Protein AF-A0A7K5TXP6-F1 (afdb_monomer)

Secondary structure (DSSP, 8-state):
-EEEEEEESSHHHHTTHHHHHHHHHHHSTT--SEEE-TTT-BSEEEEE--TT-TTEEEEEE-TTS--B--EEE-S-GGGGSTT-SBTB-PPPEEEEEEEEE--STTSPPEEEEEEEEEE---STTHHHHHHHHHHTTT-

Sequence (139 aa):
QSVVRVSFHDRRLQYSEQQQLEGWRWSRPGDRILDIDIPLSVGILEPQIHPTLLNTVEFLWDPSRRTSVFVQIHCISTEFTLRKNGGEKGVPFRIQIDTFGAGAKGDPPEHLHSASCLVKVFKPKGADRKQKTDREKVE

InterPro domains:
  IPR007604 CP2 transcription factor [PF04516] (1-138)
  IPR007604 CP2 transcription factor [PS51968] (1-139)
  IPR040167 Transcription factor CP2-like [PTHR11037] (1-139)

Radius of gyration: 17.01 Å; Cα contacts (8 Å, |Δi|>4): 236; chains: 1; bounding box: 42×44×42 Å

pLDDT: mean 92.83, std 7.0, range [63.22, 98.38]

Organism: Cephalopterus ornatus (NCBI:txid114276)

Mean predicted aligned error: 4.43 Å

Structure (mmCIF, N/CA/C/O backbone):
data_AF-A0A7K5TXP6-F1
#
_entry.id   AF-A0A7K5TXP6-F1
#
loop_
_atom_site.group_PDB
_atom_site.id
_atom_site.type_symbol
_atom_site.label_atom_id
_atom_site.label_alt_id
_atom_site.label_comp_id
_atom_site.label_asym_id
_atom_site.label_entity_id
_atom_site.label_seq_id
_atom_site.pdbx_PDB_ins_code
_atom_site.Cartn_x
_atom_site.Cartn_y
_atom_site.Cartn_z
_atom_site.occupancy
_atom_site.B_iso_or_equiv
_atom_site.auth_seq_id
_atom_site.auth_comp_id
_atom_site.auth_asym_id
_atom_site.auth_atom_id
_atom_site.pdbx_PDB_model_num
ATOM 1 N N . GLN A 1 1 ? 13.423 -2.850 -11.512 1.00 94.62 1 GLN A N 1
ATOM 2 C CA . GLN A 1 1 ? 12.377 -3.518 -10.703 1.00 94.62 1 GLN A CA 1
ATOM 3 C C . GLN A 1 1 ? 11.968 -2.583 -9.583 1.00 94.62 1 GLN A C 1
ATOM 5 O O . GLN A 1 1 ? 12.821 -1.857 -9.086 1.00 94.62 1 GLN A O 1
ATOM 10 N N . SER A 1 2 ? 10.706 -2.598 -9.170 1.00 97.31 2 SER A N 1
ATOM 11 C CA . SER A 1 2 ? 10.283 -1.936 -7.936 1.00 97.31 2 SER A CA 1
ATOM 12 C C . SER A 1 2 ? 9.479 -2.890 -7.063 1.00 97.31 2 SER A C 1
ATOM 14 O O . SER A 1 2 ? 8.727 -3.722 -7.566 1.00 97.31 2 SER A O 1
ATOM 16 N N . VAL A 1 3 ? 9.656 -2.747 -5.753 1.00 97.69 3 VAL A N 1
ATOM 17 C CA . VAL A 1 3 ? 8.968 -3.495 -4.702 1.00 97.69 3 VAL A CA 1
ATOM 18 C C . VAL A 1 3 ? 8.157 -2.499 -3.887 1.00 97.69 3 VAL A C 1
ATOM 20 O O . VAL A 1 3 ? 8.714 -1.555 -3.329 1.00 97.69 3 VAL A O 1
ATOM 23 N N . VAL A 1 4 ? 6.844 -2.700 -3.815 1.00 98.19 4 VAL A N 1
ATOM 24 C CA . VAL A 1 4 ? 5.939 -1.898 -2.988 1.00 98.19 4 VAL A CA 1
ATOM 25 C C . VAL A 1 4 ? 5.553 -2.714 -1.768 1.00 98.19 4 VAL A C 1
ATOM 27 O O . VAL A 1 4 ? 5.114 -3.856 -1.898 1.00 98.19 4 VAL A O 1
ATOM 30 N N . ARG A 1 5 ? 5.690 -2.124 -0.580 1.00 97.88 5 ARG A N 1
ATOM 31 C CA . ARG A 1 5 ? 5.344 -2.753 0.696 1.00 97.88 5 ARG A CA 1
ATOM 32 C C . ARG A 1 5 ? 4.490 -1.835 1.557 1.00 97.88 5 ARG A C 1
ATOM 34 O O . ARG A 1 5 ? 4.776 -0.647 1.673 1.00 97.88 5 ARG A O 1
ATOM 41 N N . VAL A 1 6 ? 3.485 -2.404 2.216 1.00 98.06 6 VAL A N 1
ATOM 42 C CA . VAL A 1 6 ? 2.747 -1.752 3.309 1.00 98.06 6 VAL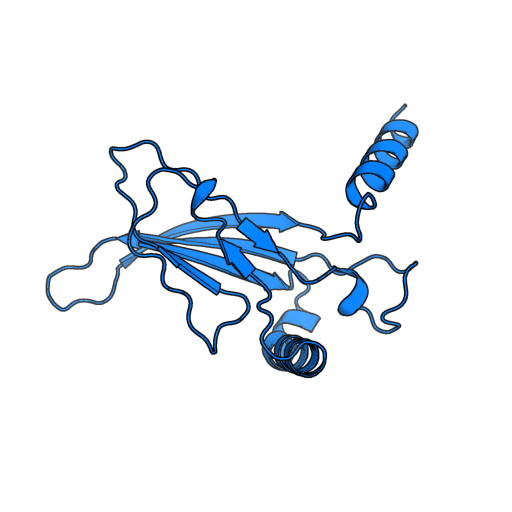 A CA 1
ATOM 43 C C . VAL A 1 6 ? 3.259 -2.302 4.636 1.00 98.06 6 VAL A C 1
ATOM 45 O O . VAL A 1 6 ? 3.119 -3.493 4.903 1.00 98.06 6 VAL A O 1
ATOM 48 N N . SER A 1 7 ? 3.844 -1.453 5.475 1.00 97.19 7 SER A N 1
ATOM 49 C CA . SER A 1 7 ? 4.372 -1.837 6.790 1.00 97.19 7 SER A CA 1
ATOM 50 C C . SER A 1 7 ? 3.846 -0.940 7.904 1.00 97.19 7 SER A C 1
ATOM 52 O O . SER A 1 7 ? 3.297 0.144 7.666 1.00 97.19 7 SER A O 1
ATOM 54 N N . PHE A 1 8 ? 4.004 -1.374 9.152 1.00 97.75 8 PHE A N 1
ATOM 55 C CA . PHE A 1 8 ? 3.701 -0.513 10.292 1.00 97.75 8 PHE A CA 1
ATOM 56 C C . PHE A 1 8 ? 4.698 0.644 10.371 1.00 97.75 8 PHE A C 1
ATOM 58 O O . PHE A 1 8 ? 5.910 0.452 10.291 1.00 97.75 8 PHE A O 1
ATOM 65 N N . HIS A 1 9 ? 4.202 1.867 10.574 1.00 96.88 9 HIS A N 1
ATOM 66 C CA . HIS A 1 9 ? 5.082 2.998 10.877 1.00 96.88 9 HIS A CA 1
ATOM 67 C C . HIS A 1 9 ? 5.537 2.992 12.346 1.00 96.88 9 HIS A C 1
ATOM 69 O O . HIS A 1 9 ? 6.651 3.411 12.651 1.00 96.88 9 HIS A O 1
ATOM 75 N N . ASP A 1 10 ? 4.677 2.520 13.254 1.00 94.44 10 ASP A N 1
ATOM 76 C CA . ASP A 1 10 ? 4.974 2.423 14.684 1.00 94.44 10 ASP A CA 1
ATOM 77 C C . ASP A 1 10 ? 6.022 1.331 14.949 1.00 94.44 10 ASP A C 1
ATOM 79 O O . ASP A 1 10 ? 5.801 0.152 14.663 1.00 94.44 10 ASP A O 1
ATOM 83 N N . ARG A 1 11 ? 7.148 1.725 15.555 1.00 93.50 11 ARG A N 1
ATOM 84 C CA . ARG A 1 11 ? 8.284 0.842 15.850 1.00 93.50 11 ARG A CA 1
ATOM 85 C C . ARG A 1 11 ? 7.908 -0.363 16.720 1.00 93.50 11 ARG A C 1
ATOM 87 O O . ARG A 1 11 ? 8.462 -1.440 16.537 1.00 93.50 11 ARG A O 1
ATOM 94 N N . ARG A 1 12 ? 6.960 -0.221 17.652 1.00 92.06 12 ARG A N 1
ATOM 95 C CA . ARG A 1 12 ? 6.503 -1.335 18.500 1.00 92.06 12 ARG A CA 1
ATOM 96 C C . ARG A 1 12 ? 5.778 -2.395 17.675 1.00 92.06 12 ARG A C 1
ATOM 98 O O . ARG A 1 12 ? 5.948 -3.587 17.919 1.00 92.06 12 ARG A O 1
ATOM 105 N N . LEU A 1 13 ? 4.977 -1.962 16.704 1.00 94.62 13 LEU A N 1
ATOM 106 C CA . LEU A 1 13 ? 4.265 -2.875 15.814 1.00 94.62 13 LEU A CA 1
ATOM 107 C C . LEU A 1 13 ? 5.191 -3.491 14.766 1.00 94.62 13 LEU A C 1
ATOM 109 O O . LEU A 1 13 ? 4.964 -4.635 14.405 1.00 94.62 13 LEU A O 1
ATOM 113 N N . GLN A 1 14 ? 6.273 -2.817 14.366 1.00 95.19 14 GLN A N 1
ATOM 114 C CA . GLN A 1 14 ? 7.303 -3.412 13.503 1.00 95.19 14 GLN A CA 1
ATOM 115 C C . GLN A 1 14 ? 7.944 -4.662 14.132 1.00 95.19 14 GLN A C 1
ATOM 117 O O . GLN A 1 14 ? 8.084 -5.675 13.457 1.00 95.19 14 GLN A O 1
ATOM 122 N N . TYR A 1 15 ? 8.251 -4.649 15.438 1.00 95.50 15 TYR A N 1
ATOM 123 C CA . TYR A 1 15 ? 8.802 -5.831 16.128 1.00 95.50 15 TYR A CA 1
ATOM 124 C C . TYR A 1 15 ? 7.849 -7.034 16.165 1.00 95.50 15 TYR A C 1
ATOM 126 O O . TYR A 1 15 ? 8.295 -8.164 16.327 1.00 95.50 15 TYR A O 1
ATOM 134 N N . SER A 1 16 ? 6.543 -6.792 16.040 1.00 95.50 16 SER A N 1
ATOM 135 C CA . SER A 1 16 ? 5.509 -7.833 16.019 1.00 95.50 16 SER A CA 1
ATOM 136 C C . SER A 1 16 ? 4.805 -7.915 14.664 1.00 95.50 16 SER A C 1
ATOM 138 O O . SER A 1 16 ? 3.723 -8.492 14.579 1.00 95.50 16 SER A O 1
ATOM 140 N N . GLU A 1 17 ? 5.397 -7.354 13.601 1.00 94.56 17 GLU A N 1
ATOM 141 C CA . GLU A 1 17 ? 4.726 -7.175 12.310 1.00 94.56 17 GLU A CA 1
ATOM 142 C C . GLU A 1 17 ? 4.248 -8.514 11.766 1.00 94.56 17 GLU A C 1
ATOM 144 O O . GLU A 1 17 ? 3.061 -8.669 11.497 1.00 94.56 17 GLU A O 1
ATOM 149 N N . GLN A 1 18 ? 5.129 -9.515 11.733 1.00 94.00 18 GLN A N 1
ATOM 150 C CA . GLN A 1 18 ? 4.778 -10.856 11.280 1.00 94.00 18 GLN A CA 1
ATOM 151 C C . GLN A 1 18 ? 3.558 -11.419 12.026 1.00 94.00 18 GLN A C 1
ATOM 153 O O . GLN A 1 18 ? 2.611 -11.872 11.389 1.00 94.00 18 GLN A O 1
ATOM 158 N N . GLN A 1 19 ? 3.529 -11.315 13.358 1.00 94.94 19 GLN A N 1
ATOM 159 C CA . GLN A 1 19 ? 2.404 -11.788 14.167 1.00 94.94 19 GLN A CA 1
ATOM 160 C C . GLN A 1 19 ? 1.104 -11.031 13.846 1.00 94.94 19 GLN A C 1
ATOM 162 O O . GLN A 1 19 ? 0.032 -11.634 13.787 1.00 94.94 19 GLN A O 1
ATOM 167 N N . GLN A 1 20 ? 1.178 -9.713 13.624 1.00 94.88 20 GLN A N 1
ATOM 168 C CA . GLN A 1 20 ? 0.014 -8.904 13.250 1.00 94.88 20 GLN A CA 1
ATOM 169 C C . GLN A 1 20 ? -0.523 -9.288 11.864 1.00 94.88 20 GLN A C 1
ATOM 171 O O . GLN A 1 20 ? -1.735 -9.446 11.706 1.00 94.88 20 GLN A O 1
ATOM 176 N N . LEU A 1 21 ? 0.358 -9.464 10.870 1.00 94.81 21 LEU A N 1
ATOM 177 C CA . LEU A 1 21 ? -0.039 -9.852 9.511 1.00 94.81 21 LEU A CA 1
ATOM 178 C C . LEU A 1 21 ? -0.591 -11.283 9.477 1.00 94.81 21 LEU A C 1
ATOM 180 O O . LEU A 1 21 ? -1.593 -11.534 8.811 1.00 94.81 21 LEU A O 1
ATOM 184 N N . GLU A 1 22 ? 0.002 -12.211 10.231 1.00 94.00 22 GLU A N 1
ATOM 185 C CA . GLU A 1 22 ? -0.520 -13.571 10.386 1.00 94.00 22 GLU A CA 1
ATOM 186 C C . GLU A 1 22 ? -1.898 -13.567 11.048 1.00 94.00 22 GLU A C 1
ATOM 188 O O . GLU A 1 22 ? -2.820 -14.207 10.544 1.00 94.00 22 GLU A O 1
ATOM 193 N N . GLY A 1 23 ? -2.072 -12.809 12.134 1.00 94.44 23 GLY A N 1
ATOM 194 C CA . GLY A 1 23 ? -3.371 -12.645 12.786 1.00 94.44 23 GLY A CA 1
ATOM 195 C C . GLY A 1 23 ? -4.436 -12.090 11.836 1.00 94.44 23 GLY A C 1
ATOM 196 O O . GLY A 1 23 ? -5.572 -12.564 11.837 1.00 94.44 23 GLY A O 1
ATOM 197 N N . TRP A 1 24 ? -4.064 -11.129 10.986 1.00 94.88 24 TRP A N 1
ATOM 198 C CA . TRP A 1 24 ? -4.950 -10.595 9.953 1.00 94.88 24 TRP A CA 1
ATOM 199 C C . TRP A 1 24 ? -5.303 -11.659 8.903 1.00 94.88 24 TRP A C 1
ATOM 201 O O . TRP A 1 24 ? -6.487 -11.870 8.634 1.00 94.88 24 TRP A O 1
ATOM 211 N N . ARG A 1 25 ? -4.312 -12.410 8.399 1.00 94.62 25 ARG A N 1
ATOM 212 C CA . ARG A 1 25 ? -4.512 -13.518 7.445 1.0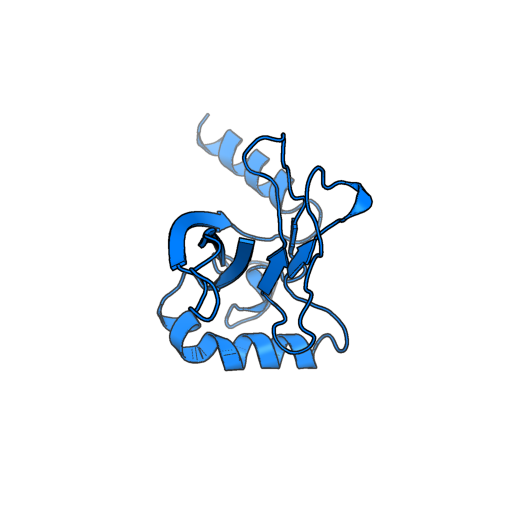0 94.62 25 ARG A CA 1
ATOM 213 C C . ARG A 1 25 ? -5.499 -14.556 7.966 1.00 94.62 25 ARG A C 1
ATOM 215 O O . ARG A 1 25 ? -6.357 -15.013 7.222 1.00 94.62 25 ARG A O 1
ATOM 222 N N . TRP A 1 26 ? -5.396 -14.924 9.243 1.00 94.50 26 TRP A N 1
ATOM 223 C CA . TRP A 1 26 ? -6.303 -15.898 9.856 1.00 94.50 26 TRP A CA 1
ATOM 224 C C . TRP A 1 26 ? -7.753 -15.414 9.893 1.00 94.50 26 TRP A C 1
ATOM 226 O O . TRP A 1 26 ? -8.665 -16.213 9.703 1.00 94.50 26 TRP A O 1
ATOM 236 N N . SER A 1 27 ? -7.972 -14.113 10.100 1.00 93.50 27 SER A N 1
ATOM 237 C CA . SER A 1 27 ? -9.316 -13.524 10.061 1.00 93.50 27 SER A CA 1
ATOM 238 C C . SER A 1 27 ? -9.880 -13.342 8.651 1.00 93.50 27 SER A C 1
ATOM 240 O O . SER A 1 27 ? -11.088 -13.164 8.508 1.00 93.50 27 SER A O 1
ATOM 242 N N . ARG A 1 28 ? -9.022 -13.381 7.624 1.00 93.75 28 ARG A N 1
ATOM 243 C CA . ARG A 1 28 ? -9.384 -13.181 6.215 1.00 93.75 28 ARG A CA 1
ATOM 244 C C . ARG A 1 28 ? -8.652 -14.170 5.300 1.00 93.75 28 ARG A C 1
ATOM 246 O O . ARG A 1 28 ? -7.729 -13.786 4.579 1.00 93.75 28 ARG A O 1
ATOM 253 N N . PRO A 1 29 ? -9.011 -15.464 5.347 1.00 92.81 29 PRO A N 1
ATOM 254 C CA . PRO A 1 29 ? -8.341 -16.475 4.542 1.00 92.81 29 PRO A CA 1
ATOM 255 C C . PRO A 1 29 ? -8.465 -16.171 3.045 1.00 92.81 29 PRO A C 1
ATOM 257 O O . PRO A 1 29 ? -9.568 -15.989 2.542 1.00 92.81 29 PRO A O 1
ATOM 260 N N . GLY A 1 30 ? -7.335 -16.146 2.339 1.00 91.38 30 GLY A N 1
ATOM 261 C CA . GLY A 1 30 ? -7.280 -15.877 0.897 1.00 91.38 30 GLY A CA 1
ATOM 262 C C . GLY A 1 30 ? -7.109 -14.401 0.526 1.00 91.38 30 GLY A C 1
ATOM 263 O O . GLY A 1 30 ? -6.643 -14.123 -0.577 1.00 91.38 30 GLY A O 1
ATOM 264 N N . ASP A 1 31 ? -7.383 -13.473 1.445 1.00 94.38 31 ASP A N 1
ATOM 265 C CA . ASP A 1 31 ? -7.176 -12.047 1.200 1.00 94.38 31 ASP A CA 1
ATOM 266 C C . ASP A 1 31 ? -5.699 -11.659 1.342 1.00 94.38 31 ASP A C 1
ATOM 268 O O . ASP A 1 31 ? -4.920 -12.244 2.107 1.00 94.38 31 ASP A O 1
ATOM 272 N N . ARG A 1 32 ? -5.325 -10.589 0.640 1.00 96.06 32 ARG A N 1
ATOM 273 C CA . ARG A 1 32 ? -4.012 -9.948 0.733 1.00 96.06 32 ARG A CA 1
ATOM 274 C C . ARG A 1 32 ? -4.143 -8.541 1.282 1.00 96.06 32 ARG A C 1
ATOM 276 O O . ARG A 1 32 ? -5.156 -7.880 1.087 1.00 96.06 32 ARG A O 1
ATOM 283 N N . ILE A 1 33 ? -3.099 -8.069 1.954 1.00 97.31 33 ILE A N 1
ATOM 284 C CA . ILE A 1 33 ? -3.055 -6.712 2.506 1.00 97.31 33 ILE A CA 1
ATOM 285 C C . ILE A 1 33 ? -2.817 -5.685 1.404 1.00 97.31 33 ILE A C 1
ATOM 287 O O . ILE A 1 33 ? -3.415 -4.614 1.457 1.00 97.31 33 ILE A O 1
ATOM 291 N N . LEU A 1 34 ? -1.944 -6.006 0.449 1.00 97.88 34 LEU A N 1
ATOM 292 C CA . LEU A 1 34 ? -1.567 -5.140 -0.660 1.00 97.88 34 LEU A CA 1
ATOM 293 C C . LEU A 1 34 ? -1.716 -5.887 -1.987 1.00 97.88 34 LEU A C 1
ATOM 295 O O . LEU A 1 34 ? -1.105 -6.944 -2.167 1.00 97.88 34 LEU A O 1
ATOM 299 N N . ASP A 1 35 ? -2.438 -5.261 -2.913 1.00 96.19 35 ASP A N 1
ATOM 300 C CA . ASP A 1 35 ? -2.551 -5.668 -4.313 1.00 96.19 35 ASP A CA 1
ATOM 301 C C . ASP A 1 35 ? -2.356 -4.481 -5.266 1.00 96.19 35 ASP A C 1
ATOM 303 O O . ASP A 1 35 ? -2.334 -3.315 -4.854 1.00 96.19 35 ASP A O 1
ATOM 307 N N . ILE A 1 36 ? -2.197 -4.795 -6.554 1.00 96.00 36 ILE A N 1
ATOM 308 C CA . ILE A 1 36 ? -2.160 -3.825 -7.649 1.00 96.00 36 ILE A CA 1
ATOM 309 C C . ILE A 1 36 ? -3.395 -4.024 -8.525 1.00 96.00 36 ILE A C 1
ATOM 311 O O . ILE A 1 36 ? -3.662 -5.127 -9.000 1.00 96.00 36 ILE A O 1
ATOM 315 N N . ASP A 1 37 ? -4.103 -2.933 -8.796 1.00 96.75 37 ASP A N 1
ATOM 316 C CA . ASP A 1 37 ? -5.148 -2.886 -9.810 1.00 96.75 37 ASP A CA 1
ATOM 317 C C . ASP A 1 37 ? -4.485 -2.783 -11.193 1.00 96.75 37 ASP A C 1
ATOM 319 O O . ASP A 1 37 ? -4.088 -1.703 -11.647 1.00 96.75 37 ASP A O 1
ATOM 323 N N . ILE A 1 38 ? -4.268 -3.940 -11.826 1.00 94.44 38 ILE A N 1
ATOM 324 C CA . ILE A 1 38 ? -3.571 -4.040 -13.117 1.00 94.44 38 ILE A CA 1
ATOM 325 C C . ILE A 1 38 ? -4.317 -3.266 -14.219 1.00 94.44 38 ILE A C 1
ATOM 327 O O . ILE A 1 38 ? -3.652 -2.493 -14.906 1.00 94.44 38 ILE A O 1
ATOM 331 N N . PRO A 1 39 ? -5.653 -3.394 -14.389 1.00 96.69 39 PRO A N 1
ATOM 332 C CA . PRO A 1 39 ? -6.386 -2.635 -15.406 1.00 96.69 39 PRO A CA 1
ATOM 333 C C . PRO A 1 39 ? -6.275 -1.111 -15.282 1.00 96.69 39 PRO A C 1
ATOM 335 O O . PRO A 1 39 ? -6.297 -0.422 -16.301 1.00 96.69 39 PRO A O 1
ATOM 338 N N . LEU A 1 40 ? -6.166 -0.575 -14.061 1.00 97.75 40 LEU A N 1
ATOM 339 C CA . LEU A 1 40 ? -5.975 0.864 -13.847 1.00 97.75 40 LEU A CA 1
ATOM 340 C C . LEU A 1 40 ? -4.507 1.299 -13.963 1.00 97.75 40 LEU A C 1
ATOM 342 O O . LEU A 1 40 ? -4.223 2.476 -14.192 1.00 97.75 40 LEU A O 1
ATOM 346 N N . SER A 1 41 ? -3.566 0.370 -13.812 1.00 97.69 41 SER A N 1
ATOM 347 C CA . SER A 1 41 ? -2.133 0.646 -13.884 1.00 97.69 41 SER A CA 1
ATOM 348 C C . SER A 1 41 ? -1.637 0.794 -15.325 1.00 97.69 41 SER A C 1
ATOM 350 O O . SER A 1 41 ? -2.170 0.220 -16.269 1.00 97.69 41 SER A O 1
ATOM 352 N N . VAL A 1 42 ? -0.569 1.573 -15.504 1.00 98.00 42 VAL A N 1
ATOM 353 C CA . VAL A 1 42 ? 0.026 1.882 -16.812 1.00 98.00 42 VAL A CA 1
ATOM 354 C C . VAL A 1 42 ? 1.528 1.646 -16.739 1.00 98.00 42 VAL A C 1
ATOM 356 O O . VAL A 1 42 ? 2.178 2.122 -15.811 1.00 98.00 42 VAL A O 1
ATOM 359 N N . GLY A 1 43 ? 2.090 0.936 -17.719 1.00 96.56 43 GLY A N 1
ATOM 360 C CA . GLY A 1 43 ? 3.543 0.764 -17.864 1.00 96.56 43 GLY A CA 1
ATOM 361 C C . GLY A 1 43 ? 4.197 -0.226 -16.892 1.00 96.56 43 GLY A C 1
ATOM 362 O O . GLY A 1 43 ? 5.412 -0.403 -16.951 1.00 96.56 43 GLY A O 1
ATOM 363 N N . ILE A 1 44 ? 3.415 -0.887 -16.031 1.00 96.38 44 ILE A N 1
ATOM 364 C CA . ILE A 1 44 ? 3.900 -2.002 -15.209 1.00 96.38 44 ILE A CA 1
ATOM 365 C C . ILE A 1 44 ? 4.024 -3.276 -16.052 1.00 96.38 44 ILE A C 1
ATOM 367 O O . ILE A 1 44 ? 3.218 -3.526 -16.948 1.00 96.38 44 ILE A O 1
ATOM 371 N N . LEU A 1 45 ? 5.027 -4.088 -15.745 1.00 95.44 45 LEU A N 1
ATOM 372 C CA . LEU A 1 45 ? 5.356 -5.339 -16.416 1.00 95.44 45 LEU A CA 1
ATOM 373 C C . LEU A 1 45 ? 5.550 -6.431 -15.362 1.00 95.44 45 LEU A C 1
ATOM 375 O O . LEU A 1 45 ? 6.061 -6.158 -14.277 1.00 95.44 45 LEU A O 1
ATOM 379 N N . GLU A 1 46 ? 5.155 -7.659 -15.695 1.00 94.50 46 GLU A N 1
ATOM 380 C CA . GLU A 1 46 ? 5.402 -8.864 -14.886 1.00 94.50 46 GLU A CA 1
ATOM 381 C C . GLU A 1 46 ? 5.135 -8.687 -13.374 1.00 94.50 46 GLU A C 1
ATOM 383 O O . GLU A 1 46 ? 6.041 -8.904 -12.565 1.00 94.50 46 GLU A O 1
ATOM 388 N N . PRO A 1 47 ? 3.921 -8.274 -12.956 1.00 94.88 47 PRO A N 1
ATOM 389 C CA . PRO A 1 47 ? 3.619 -8.125 -11.538 1.00 94.88 47 PRO A CA 1
ATOM 390 C C . PRO A 1 47 ? 3.770 -9.472 -10.817 1.00 94.88 47 PRO A C 1
ATOM 392 O O . PRO A 1 47 ? 3.107 -10.453 -11.155 1.00 94.88 47 PRO A O 1
ATOM 395 N N . GLN A 1 48 ? 4.635 -9.509 -9.807 1.00 94.62 48 GLN A N 1
ATOM 396 C CA . GLN A 1 48 ? 4.887 -10.669 -8.962 1.00 94.62 48 GLN A CA 1
ATOM 397 C C . GLN A 1 48 ? 4.140 -10.504 -7.641 1.00 94.62 48 GLN A C 1
ATOM 399 O O . GLN A 1 48 ? 4.445 -9.637 -6.815 1.00 94.62 48 GLN A O 1
ATOM 404 N N . ILE A 1 49 ? 3.143 -11.363 -7.446 1.00 91.94 49 ILE A N 1
ATOM 405 C CA . ILE A 1 49 ? 2.310 -11.404 -6.247 1.0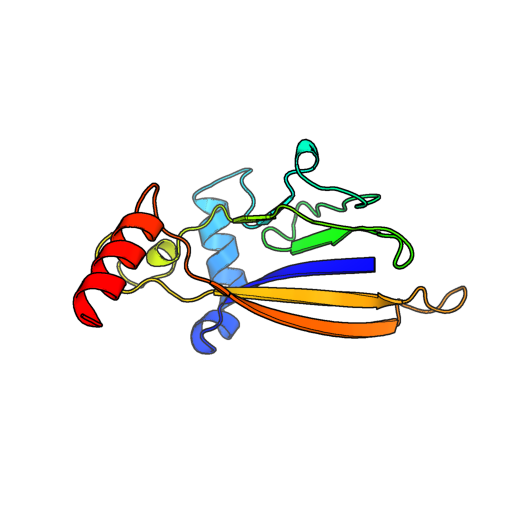0 91.94 49 ILE A CA 1
ATOM 406 C C . ILE A 1 49 ? 2.639 -12.693 -5.495 1.00 91.94 49 ILE A C 1
ATOM 408 O O . ILE A 1 49 ? 2.120 -13.766 -5.797 1.00 91.94 49 ILE A O 1
ATOM 412 N N . HIS A 1 50 ? 3.531 -12.600 -4.509 1.00 89.88 50 HIS A N 1
ATOM 413 C CA . HIS A 1 50 ? 3.949 -13.765 -3.730 1.00 89.88 50 HIS A CA 1
ATOM 414 C C . HIS A 1 50 ? 2.854 -14.190 -2.735 1.00 89.88 50 HIS A C 1
ATOM 416 O O . HIS A 1 50 ? 2.484 -13.381 -1.878 1.00 89.88 50 HIS A O 1
ATOM 422 N N . PRO A 1 51 ? 2.378 -15.453 -2.753 1.00 86.19 51 PRO A N 1
ATOM 423 C CA . PRO A 1 51 ? 1.280 -15.908 -1.890 1.00 86.19 51 PRO A CA 1
ATOM 424 C C . PRO A 1 51 ? 1.537 -15.750 -0.384 1.00 86.19 51 PRO A C 1
ATOM 426 O O . PRO A 1 51 ? 0.605 -15.589 0.398 1.00 86.19 51 PRO A O 1
ATOM 429 N N . THR A 1 52 ? 2.803 -15.785 0.035 1.00 87.56 52 THR A N 1
ATOM 430 C CA . THR A 1 52 ? 3.211 -15.691 1.444 1.00 87.56 52 THR A CA 1
ATOM 431 C C . THR A 1 52 ? 3.490 -14.260 1.904 1.00 87.56 52 THR A C 1
ATOM 433 O O . THR A 1 52 ? 3.391 -13.981 3.098 1.00 87.56 52 THR A O 1
ATOM 436 N N . LEU A 1 53 ? 3.793 -13.339 0.983 1.00 93.44 53 LEU A N 1
ATOM 437 C CA . LEU A 1 53 ? 4.083 -11.936 1.286 1.00 93.44 53 LEU A CA 1
ATOM 438 C C . LEU A 1 53 ? 2.825 -11.089 1.074 1.00 93.44 53 LEU A C 1
ATOM 440 O O . LEU A 1 53 ? 2.649 -10.437 0.046 1.00 93.44 53 LEU A O 1
ATOM 444 N N . LEU A 1 54 ? 1.924 -11.116 2.058 1.00 95.88 54 LEU A N 1
ATOM 445 C CA . LEU A 1 54 ? 0.585 -10.509 1.969 1.00 95.88 54 LEU A CA 1
ATOM 446 C C . LEU A 1 54 ? 0.596 -8.996 1.734 1.00 95.88 54 LEU A C 1
ATOM 448 O O . LEU A 1 54 ? -0.375 -8.443 1.232 1.00 95.88 54 LEU A O 1
ATOM 452 N N . ASN A 1 55 ? 1.658 -8.323 2.165 1.00 97.56 55 ASN A N 1
ATOM 453 C CA . ASN A 1 55 ? 1.782 -6.870 2.196 1.00 97.56 55 ASN A CA 1
ATOM 454 C C . ASN A 1 55 ? 2.811 -6.334 1.192 1.00 97.56 55 ASN A C 1
ATOM 456 O O . ASN A 1 55 ? 3.206 -5.176 1.312 1.00 97.56 55 ASN A O 1
ATOM 460 N N . THR A 1 56 ? 3.281 -7.168 0.260 1.00 97.88 56 THR A N 1
ATOM 461 C CA . THR A 1 56 ? 4.328 -6.822 -0.709 1.00 97.88 56 THR A CA 1
ATOM 462 C C . THR A 1 56 ? 3.903 -7.226 -2.118 1.00 97.88 56 THR A C 1
ATOM 464 O O . THR A 1 56 ? 3.352 -8.311 -2.305 1.00 97.88 56 THR A O 1
ATOM 467 N N . VAL A 1 57 ? 4.180 -6.370 -3.101 1.00 97.69 57 VAL A N 1
ATOM 468 C CA . VAL A 1 57 ? 4.045 -6.669 -4.533 1.00 97.69 57 VAL A CA 1
ATOM 469 C C . VAL A 1 57 ? 5.277 -6.144 -5.261 1.00 97.69 57 VAL A C 1
ATOM 471 O O . VAL A 1 57 ? 5.780 -5.069 -4.930 1.00 97.69 57 VAL A O 1
ATOM 474 N N . GLU A 1 58 ? 5.751 -6.883 -6.257 1.00 96.56 58 GLU A N 1
ATOM 475 C CA . GLU A 1 58 ? 6.888 -6.484 -7.087 1.00 96.56 58 GLU A CA 1
ATOM 476 C C . GLU A 1 58 ? 6.461 -6.358 -8.545 1.00 96.56 58 GLU A C 1
ATOM 478 O O . GLU A 1 58 ? 5.530 -7.026 -8.986 1.00 96.56 58 GLU A O 1
ATOM 483 N N . PHE A 1 59 ? 7.122 -5.493 -9.303 1.00 97.00 59 PHE A N 1
ATOM 484 C CA . PHE A 1 59 ? 6.891 -5.373 -10.739 1.00 97.00 59 PHE A CA 1
ATOM 485 C C . PHE A 1 59 ? 8.113 -4.796 -11.451 1.00 97.00 59 PHE A C 1
ATOM 487 O O . PHE A 1 59 ? 8.970 -4.110 -10.876 1.00 97.00 59 PHE A O 1
ATOM 494 N N . LEU A 1 60 ? 8.176 -5.063 -12.747 1.00 96.44 60 LEU A N 1
ATOM 495 C CA . LEU A 1 60 ? 9.098 -4.430 -13.671 1.00 96.44 60 LEU A CA 1
ATOM 496 C C . LEU A 1 60 ? 8.431 -3.212 -14.315 1.00 96.44 60 LEU A C 1
ATOM 498 O O . LEU A 1 60 ? 7.209 -3.094 -14.360 1.00 96.44 60 LEU A O 1
ATOM 502 N N . TRP A 1 61 ? 9.244 -2.275 -14.779 1.00 96.44 61 TRP A N 1
ATOM 503 C CA . TRP A 1 61 ? 8.799 -1.098 -15.516 1.00 96.44 61 TRP A CA 1
ATOM 504 C C . TRP A 1 61 ? 9.983 -0.513 -16.285 1.00 96.44 61 TRP A C 1
ATOM 506 O O . TRP A 1 61 ? 11.142 -0.759 -15.940 1.00 96.44 61 TRP A O 1
ATOM 516 N N . ASP A 1 62 ? 9.680 0.239 -17.338 1.00 94.94 62 ASP A N 1
ATOM 517 C CA . ASP A 1 62 ? 10.671 0.892 -18.190 1.00 94.94 62 ASP A CA 1
ATOM 518 C C . ASP A 1 62 ? 10.820 2.363 -17.763 1.00 94.94 62 ASP A C 1
ATOM 520 O O . ASP A 1 62 ? 9.852 3.122 -17.881 1.00 94.94 62 ASP A O 1
ATOM 524 N N . PRO A 1 63 ? 12.004 2.799 -17.288 1.00 93.38 63 PRO A N 1
ATOM 525 C CA . PRO A 1 63 ? 12.214 4.176 -16.851 1.00 93.38 63 PRO A CA 1
ATOM 526 C C . PRO A 1 63 ? 12.124 5.203 -17.986 1.00 93.38 63 PRO A C 1
ATOM 528 O O . PRO A 1 63 ? 11.961 6.390 -17.714 1.00 93.38 63 PRO A O 1
ATOM 531 N N . SER A 1 64 ? 12.192 4.772 -19.250 1.00 95.75 64 SER A N 1
ATOM 532 C CA . SER A 1 64 ? 11.989 5.640 -20.415 1.00 95.75 64 SER A CA 1
ATOM 533 C C . SER A 1 64 ? 10.511 5.872 -20.757 1.00 95.75 64 SER A C 1
ATOM 535 O O . SER A 1 64 ? 10.195 6.682 -21.630 1.00 95.75 64 SER A O 1
ATOM 537 N N . ARG A 1 65 ? 9.586 5.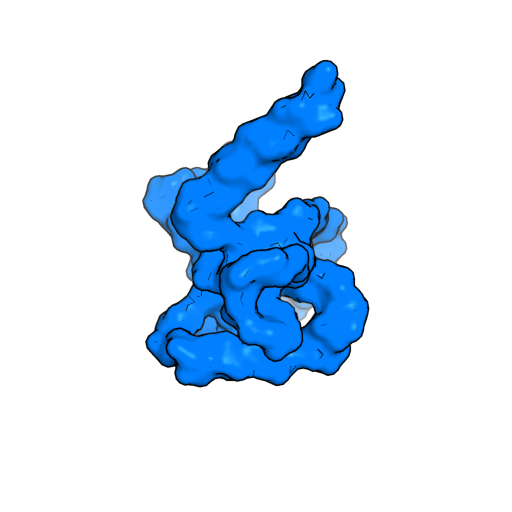183 -20.073 1.00 95.81 65 ARG A N 1
ATOM 538 C CA . ARG A 1 65 ? 8.142 5.246 -20.327 1.00 95.81 65 ARG A CA 1
ATOM 539 C C . ARG A 1 65 ? 7.387 5.791 -19.126 1.00 95.81 65 ARG A C 1
ATOM 541 O O . ARG A 1 65 ? 7.774 5.631 -17.971 1.00 95.81 65 ARG A O 1
ATOM 548 N N . ARG A 1 66 ? 6.226 6.387 -19.403 1.00 95.62 66 ARG A N 1
ATOM 549 C CA . ARG A 1 66 ? 5.282 6.764 -18.351 1.00 95.62 66 ARG A CA 1
ATOM 550 C C . ARG A 1 66 ? 4.795 5.506 -17.629 1.00 95.62 66 ARG A C 1
ATOM 552 O O . ARG A 1 66 ? 4.195 4.636 -18.255 1.00 95.62 66 ARG A O 1
ATOM 559 N N . THR A 1 67 ? 4.994 5.478 -16.316 1.00 97.06 67 THR A N 1
ATOM 560 C CA . THR A 1 67 ? 4.552 4.390 -15.440 1.00 97.06 67 THR A CA 1
ATOM 561 C C . THR A 1 67 ? 3.691 4.953 -14.310 1.00 97.06 67 THR A C 1
ATOM 563 O O . THR A 1 67 ? 4.038 5.969 -13.708 1.00 97.06 67 THR A O 1
ATOM 566 N N . SER A 1 68 ? 2.561 4.310 -14.020 1.00 97.06 68 SER A N 1
ATOM 567 C CA . SER A 1 68 ? 1.715 4.603 -12.859 1.00 97.06 68 SER A CA 1
ATOM 568 C C . SER A 1 68 ? 1.115 3.319 -12.305 1.00 97.06 68 SER A C 1
ATOM 570 O O . SER A 1 68 ? 0.560 2.523 -13.060 1.00 97.06 68 SER A O 1
ATOM 572 N N . VAL A 1 69 ? 1.183 3.145 -10.989 1.00 97.06 69 VAL A N 1
ATOM 573 C CA . VAL A 1 69 ? 0.679 1.951 -10.302 1.00 97.06 69 VAL A CA 1
ATOM 574 C C . VAL A 1 69 ? -0.519 2.337 -9.447 1.00 97.06 69 VAL A C 1
ATOM 576 O O . VAL A 1 69 ? -0.433 3.271 -8.648 1.00 97.06 69 VAL A O 1
ATOM 579 N N . PHE A 1 70 ? -1.618 1.605 -9.590 1.00 97.56 70 PHE A N 1
ATOM 580 C CA . PHE A 1 70 ? -2.779 1.714 -8.714 1.00 97.56 70 PHE A CA 1
ATOM 581 C C . PHE A 1 70 ? -2.700 0.625 -7.651 1.00 97.56 70 PHE A C 1
ATOM 583 O O . PHE A 1 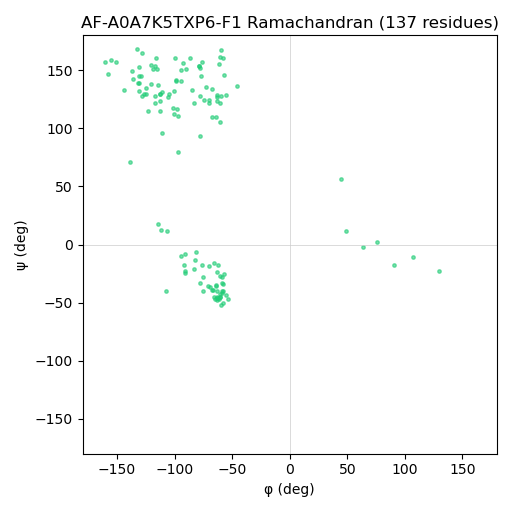70 ? -2.830 -0.555 -7.955 1.00 97.56 70 PHE A O 1
ATOM 590 N N . VAL A 1 71 ? -2.458 1.021 -6.402 1.00 96.50 71 VAL A N 1
ATOM 591 C CA . VAL A 1 71 ? -2.348 0.095 -5.268 1.00 96.50 71 VAL A CA 1
ATOM 592 C C . VAL A 1 71 ? -3.648 0.040 -4.473 1.00 96.50 71 VAL A C 1
ATOM 594 O O . VAL A 1 71 ? -4.292 1.066 -4.247 1.00 96.50 71 VAL A O 1
ATOM 597 N N . GLN A 1 72 ? -4.006 -1.151 -4.007 1.00 96.56 72 GLN A N 1
ATOM 598 C CA . GLN A 1 72 ? -5.158 -1.394 -3.144 1.00 96.56 72 GLN A CA 1
ATOM 599 C C . GLN A 1 72 ? -4.672 -1.929 -1.797 1.00 96.56 72 GLN A C 1
ATOM 601 O O . GLN A 1 72 ? -3.897 -2.882 -1.742 1.00 96.56 72 GLN A O 1
ATOM 606 N N . ILE A 1 73 ? -5.109 -1.291 -0.706 1.00 97.50 73 ILE A N 1
ATOM 607 C CA . ILE A 1 73 ? -4.788 -1.715 0.661 1.00 97.50 73 ILE A CA 1
ATOM 608 C C . ILE A 1 73 ? -6.070 -2.204 1.326 1.00 97.50 73 ILE A C 1
ATOM 610 O O . ILE A 1 73 ? -6.994 -1.420 1.550 1.00 97.50 73 ILE A O 1
ATOM 614 N N . HIS A 1 74 ? -6.124 -3.492 1.656 1.00 96.69 74 HIS A N 1
ATOM 615 C CA . HIS A 1 74 ? -7.351 -4.139 2.131 1.00 96.69 74 HIS A CA 1
ATOM 616 C C . HIS A 1 74 ? -7.486 -4.180 3.656 1.00 96.69 74 HIS A C 1
ATOM 618 O O . HIS A 1 74 ? -8.559 -4.504 4.177 1.00 96.69 74 HIS A O 1
ATOM 624 N N . CYS A 1 75 ? -6.430 -3.837 4.394 1.00 95.31 75 CYS A N 1
ATOM 625 C CA . CYS A 1 75 ? -6.479 -3.729 5.847 1.00 95.31 75 CYS A CA 1
ATOM 626 C C . CYS A 1 75 ? -6.756 -2.284 6.295 1.00 95.31 75 CYS A C 1
ATOM 628 O O . CYS A 1 75 ? -6.257 -1.317 5.723 1.00 95.31 75 CYS A O 1
ATOM 630 N N . ILE A 1 76 ? -7.569 -2.124 7.337 1.00 94.94 76 ILE A N 1
ATOM 631 C CA . ILE A 1 76 ? -7.965 -0.833 7.903 1.00 94.94 76 ILE A CA 1
ATOM 632 C C . ILE A 1 76 ? -7.096 -0.547 9.129 1.00 94.94 76 ILE A C 1
ATOM 634 O O . ILE A 1 76 ? -6.858 -1.416 9.967 1.00 94.94 76 ILE A O 1
ATOM 638 N N . SER A 1 77 ? -6.682 0.709 9.304 1.00 95.62 77 SER A N 1
ATOM 639 C CA . SER A 1 77 ? -5.784 1.131 10.388 1.00 95.62 77 SER A CA 1
ATOM 640 C C . SER A 1 77 ? -6.289 0.805 11.804 1.00 95.62 77 SER A C 1
ATOM 642 O O . SER A 1 77 ? -5.485 0.691 12.727 1.00 95.62 77 SER A O 1
ATOM 644 N N . THR A 1 78 ? -7.602 0.669 12.015 1.00 93.88 78 THR A N 1
ATOM 645 C CA . THR A 1 78 ? -8.186 0.324 13.325 1.00 93.88 78 THR A CA 1
ATOM 646 C C . THR A 1 78 ? -8.166 -1.174 13.637 1.00 93.88 78 THR A C 1
ATOM 648 O O . THR A 1 78 ? -8.376 -1.543 14.783 1.00 93.88 78 THR A O 1
ATOM 651 N N . GLU A 1 79 ? -7.901 -2.052 12.666 1.00 93.38 79 GLU A N 1
ATOM 652 C CA . GLU A 1 79 ? -7.836 -3.509 12.905 1.00 93.38 79 GLU A CA 1
ATOM 653 C C . GLU A 1 79 ? -6.609 -3.929 13.722 1.00 93.38 79 GLU A C 1
ATOM 655 O O . GLU A 1 79 ? -6.590 -5.006 14.316 1.00 93.38 79 GLU A O 1
ATOM 660 N N . PHE A 1 80 ? -5.607 -3.052 13.779 1.00 93.50 80 PHE A N 1
ATOM 661 C CA . PHE A 1 80 ? -4.349 -3.263 14.493 1.00 93.50 80 PHE A CA 1
ATOM 662 C C . PHE A 1 80 ? -4.253 -2.442 15.785 1.00 93.50 80 PHE A C 1
ATOM 664 O O . PHE A 1 80 ? -3.178 -2.329 16.374 1.00 93.50 80 PHE A O 1
ATOM 671 N N . THR A 1 81 ? -5.359 -1.843 16.239 1.00 90.88 81 THR A N 1
ATOM 672 C CA . THR A 1 81 ? -5.415 -1.228 17.570 1.00 90.88 81 THR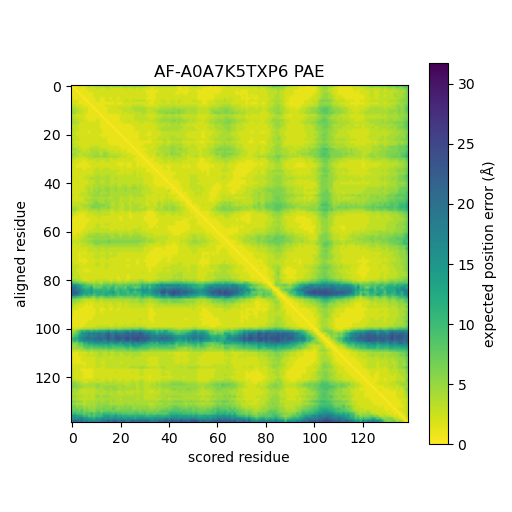 A CA 1
ATOM 673 C C . THR A 1 81 ? -5.794 -2.267 18.625 1.00 90.88 81 THR A C 1
ATOM 675 O O . THR A 1 81 ? -6.339 -3.324 18.310 1.00 90.88 81 THR A O 1
ATOM 678 N N . LEU A 1 82 ? -5.508 -1.978 19.898 1.00 83.12 82 LEU A N 1
ATOM 679 C CA . LEU A 1 82 ? -5.728 -2.923 20.999 1.00 83.12 82 LEU A CA 1
ATOM 680 C C . LEU A 1 82 ? -7.188 -3.360 21.116 1.00 83.12 82 LEU A C 1
ATOM 682 O O . LEU A 1 82 ? -7.454 -4.532 21.371 1.00 83.12 82 LEU A O 1
ATOM 686 N N . ARG A 1 83 ? -8.131 -2.430 20.931 1.00 78.56 83 ARG A N 1
ATOM 687 C CA . ARG A 1 83 ? -9.556 -2.738 21.065 1.00 78.56 83 ARG A CA 1
ATOM 688 C C . ARG A 1 83 ? -10.193 -3.164 19.747 1.00 78.56 83 ARG A C 1
ATOM 690 O O . ARG A 1 83 ? -11.340 -3.569 19.792 1.00 78.56 83 ARG A O 1
ATOM 697 N N . LYS A 1 84 ? -9.492 -3.071 18.603 1.00 72.56 84 LYS A N 1
ATOM 698 C CA . LYS A 1 84 ? -9.966 -3.387 17.232 1.00 72.56 84 LYS A CA 1
ATOM 699 C C . LYS A 1 84 ? -11.321 -2.766 16.832 1.00 72.56 84 LYS A C 1
ATOM 701 O O . LYS A 1 84 ? -11.899 -3.107 15.800 1.00 72.56 84 LYS A O 1
ATOM 706 N N . ASN A 1 85 ? -11.823 -1.829 17.632 1.00 69.00 85 ASN A N 1
ATOM 707 C CA . ASN A 1 85 ? -13.140 -1.224 17.506 1.00 69.00 85 ASN A CA 1
ATOM 708 C C . ASN A 1 85 ? -13.052 0.073 16.697 1.00 69.00 85 ASN A C 1
ATOM 710 O O . ASN A 1 85 ? -12.056 0.798 16.744 1.00 69.00 85 ASN A O 1
ATOM 714 N N . GLY A 1 86 ? -14.133 0.412 15.992 1.00 63.22 86 GLY A N 1
ATOM 715 C CA . GLY A 1 86 ? -14.275 1.747 15.413 1.00 63.22 86 GLY A CA 1
ATOM 716 C C . GLY A 1 86 ? -14.331 2.800 16.523 1.00 63.22 86 GLY A C 1
ATOM 717 O O . GLY A 1 86 ? -15.129 2.664 17.444 1.00 63.22 86 GLY A O 1
ATOM 718 N N . GLY A 1 87 ? -13.483 3.829 16.447 1.00 69.38 87 GLY A N 1
ATOM 719 C CA . GLY A 1 87 ? -13.453 4.945 17.405 1.00 69.38 87 GLY A CA 1
ATOM 720 C C . GLY A 1 87 ? -12.063 5.260 17.961 1.00 69.38 87 GLY A C 1
ATOM 721 O O . GLY A 1 87 ? -11.808 6.397 18.349 1.00 69.38 87 GLY A O 1
ATOM 722 N N . GLU A 1 88 ? -11.136 4.299 17.939 1.00 81.38 88 GLU A N 1
ATOM 723 C CA . GLU A 1 88 ? -9.732 4.557 18.276 1.00 81.38 88 GLU A CA 1
ATOM 724 C C . GLU A 1 88 ? -8.977 5.206 17.109 1.00 81.38 88 GLU A C 1
ATOM 726 O O . GLU A 1 88 ? -9.302 5.026 15.930 1.00 81.38 88 GLU A O 1
ATOM 731 N N . LYS A 1 89 ? -7.919 5.957 17.435 1.00 86.31 89 LYS A N 1
ATOM 732 C CA . LYS A 1 89 ? -6.988 6.482 16.433 1.00 86.31 89 LYS A CA 1
ATOM 733 C C . LYS A 1 89 ? -6.295 5.300 15.752 1.00 86.31 89 LYS A C 1
ATOM 735 O O . LYS A 1 89 ? -5.464 4.638 16.363 1.00 86.31 89 LYS A O 1
ATOM 740 N N . GLY A 1 90 ? -6.629 5.066 14.485 1.00 91.62 90 GLY A N 1
ATOM 741 C CA . GLY A 1 90 ? -6.033 3.989 13.699 1.00 91.62 90 GLY A CA 1
ATOM 742 C C . GLY A 1 90 ? -4.506 4.088 13.609 1.00 91.62 90 GLY A C 1
ATOM 743 O O . GLY A 1 90 ? -3.939 5.189 13.544 1.00 91.62 90 GLY A O 1
ATOM 744 N N . VAL A 1 91 ? -3.865 2.920 13.573 1.00 94.81 91 VAL A N 1
ATOM 745 C CA . VAL A 1 91 ? -2.419 2.759 13.409 1.00 94.81 91 VAL A CA 1
ATOM 746 C C . VAL A 1 91 ? -1.979 3.306 12.043 1.00 94.81 91 VAL A C 1
ATOM 748 O O . VAL A 1 91 ? -2.576 2.948 11.025 1.00 94.81 91 VAL A O 1
ATOM 751 N N . PRO A 1 92 ? -0.958 4.179 11.983 1.00 95.94 92 PRO A N 1
ATOM 752 C CA . PRO A 1 92 ? -0.405 4.632 10.715 1.00 95.94 92 PRO A CA 1
ATOM 753 C C . PRO A 1 92 ? 0.408 3.520 10.042 1.00 95.94 92 PRO A C 1
ATOM 755 O O . PRO A 1 92 ? 1.253 2.878 10.675 1.00 95.94 92 PRO A O 1
ATOM 758 N N . PHE A 1 93 ? 0.198 3.352 8.741 1.00 98.06 93 PHE A N 1
ATOM 759 C CA . PHE A 1 93 ? 1.047 2.522 7.896 1.00 98.06 93 PHE A CA 1
ATOM 760 C C . PHE A 1 93 ? 2.042 3.385 7.127 1.00 98.06 93 PHE A C 1
ATOM 762 O O . PHE A 1 93 ? 1.842 4.590 6.939 1.00 98.06 93 PHE A O 1
ATOM 769 N N . ARG A 1 94 ? 3.103 2.747 6.651 1.00 98.06 94 ARG A N 1
ATOM 770 C CA . ARG A 1 94 ? 4.032 3.286 5.670 1.00 98.06 94 ARG A CA 1
ATOM 771 C C . ARG A 1 94 ? 3.885 2.470 4.392 1.00 98.06 94 ARG A C 1
ATOM 773 O O . ARG A 1 94 ? 4.070 1.258 4.421 1.00 98.06 94 ARG A O 1
ATOM 780 N N . ILE A 1 95 ? 3.582 3.138 3.285 1.00 98.38 95 ILE A N 1
ATOM 781 C CA . ILE A 1 95 ? 3.843 2.568 1.964 1.00 98.38 95 ILE A CA 1
ATOM 782 C C . ILE A 1 95 ? 5.305 2.871 1.664 1.00 98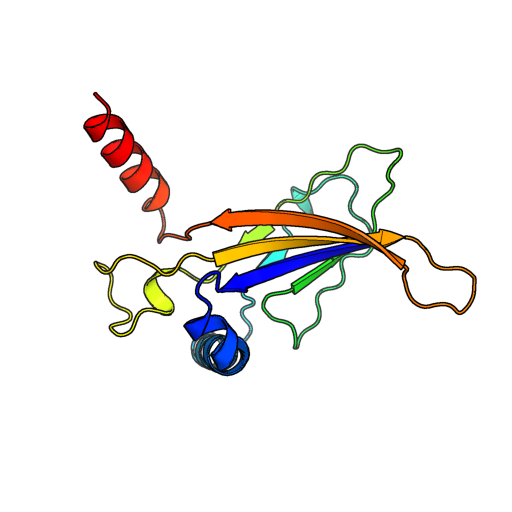.38 95 ILE A C 1
ATOM 784 O O . ILE A 1 95 ? 5.702 4.036 1.702 1.00 98.38 95 ILE A O 1
ATOM 788 N N . GLN A 1 96 ? 6.099 1.840 1.417 1.00 98.31 96 GLN A N 1
ATOM 789 C CA . GLN A 1 96 ? 7.489 1.947 0.998 1.00 98.31 96 GLN A CA 1
ATOM 790 C C . GLN A 1 96 ? 7.627 1.402 -0.418 1.00 98.31 96 GLN A C 1
ATOM 792 O O . GLN A 1 96 ? 7.034 0.377 -0.746 1.00 98.31 96 GLN A O 1
ATOM 797 N N . ILE A 1 97 ? 8.393 2.107 -1.243 1.00 98.31 97 ILE A N 1
ATOM 798 C CA . ILE A 1 97 ? 8.737 1.704 -2.600 1.00 98.31 97 ILE A CA 1
ATOM 799 C C . ILE A 1 97 ? 10.254 1.661 -2.685 1.00 98.31 97 ILE A C 1
ATOM 801 O O . ILE A 1 97 ? 10.901 2.704 -2.582 1.00 98.31 97 ILE A O 1
ATOM 805 N N . ASP A 1 98 ? 10.794 0.466 -2.885 1.00 98.25 98 ASP A N 1
ATOM 806 C CA . ASP A 1 98 ? 12.215 0.239 -3.120 1.00 98.25 98 ASP A CA 1
ATOM 807 C C . ASP A 1 98 ? 12.424 -0.096 -4.599 1.00 98.25 98 ASP A C 1
ATOM 809 O O . ASP A 1 98 ? 11.754 -0.972 -5.149 1.00 98.25 98 ASP A O 1
ATOM 813 N N . THR A 1 99 ? 13.327 0.621 -5.262 1.00 97.88 99 THR A N 1
ATOM 814 C CA . THR A 1 99 ? 13.640 0.448 -6.683 1.00 97.88 99 THR A CA 1
ATOM 815 C C . THR A 1 99 ? 15.036 -0.125 -6.830 1.00 97.88 99 THR A C 1
ATOM 817 O O . THR A 1 99 ? 15.993 0.386 -6.249 1.00 97.88 99 THR A O 1
ATOM 820 N N . PHE A 1 100 ? 15.135 -1.164 -7.651 1.00 96.50 100 PHE A N 1
ATOM 821 C CA . PHE A 1 100 ? 16.350 -1.917 -7.905 1.00 96.50 100 PHE A CA 1
ATOM 822 C C . PHE A 1 100 ? 16.715 -1.876 -9.391 1.00 96.50 100 PHE A C 1
ATOM 824 O O . PHE A 1 100 ? 15.844 -2.000 -10.267 1.00 96.50 100 PHE A O 1
ATOM 831 N N . GLY A 1 101 ? 18.005 -1.706 -9.666 1.00 92.69 101 GLY A N 1
ATOM 832 C CA . GLY A 1 101 ? 18.600 -1.815 -10.990 1.00 92.69 101 GLY A CA 1
ATOM 833 C C . GLY A 1 101 ? 18.752 -3.272 -11.411 1.00 92.69 101 GLY A C 1
ATOM 834 O O . GLY A 1 101 ? 18.797 -4.176 -10.575 1.00 92.69 101 GLY A O 1
ATOM 835 N N . ALA A 1 102 ? 18.831 -3.506 -12.721 1.00 81.19 102 ALA A N 1
ATOM 836 C CA . ALA A 1 102 ? 19.294 -4.792 -13.220 1.00 81.19 102 ALA A CA 1
ATOM 837 C C . ALA A 1 102 ? 20.782 -4.911 -12.861 1.00 81.19 102 ALA A C 1
ATOM 839 O O . ALA A 1 102 ? 21.597 -4.166 -13.403 1.00 81.19 102 ALA A O 1
ATOM 840 N N . GLY A 1 103 ? 21.116 -5.789 -11.913 1.00 70.31 103 GLY A N 1
ATOM 841 C CA . GLY A 1 103 ? 22.509 -6.100 -11.592 1.00 70.31 103 GLY A CA 1
ATOM 842 C C . GLY A 1 103 ? 23.248 -6.653 -12.815 1.00 70.31 103 GLY A C 1
ATOM 843 O O . GLY A 1 103 ? 22.634 -7.018 -13.826 1.00 70.31 103 GLY A O 1
ATOM 844 N N . ALA A 1 104 ? 24.578 -6.735 -12.740 1.00 75.81 104 ALA A N 1
ATOM 845 C CA . ALA A 1 104 ? 25.342 -7.431 -13.768 1.00 75.81 104 ALA A CA 1
ATOM 846 C C . ALA A 1 104 ? 24.921 -8.911 -13.842 1.00 75.81 104 ALA A C 1
ATOM 848 O O . ALA A 1 104 ? 24.277 -9.457 -12.946 1.00 75.81 104 ALA A O 1
ATOM 849 N N . LYS A 1 105 ? 25.241 -9.580 -14.953 1.00 78.06 105 LYS A N 1
ATOM 850 C CA . LYS A 1 105 ? 24.769 -10.945 -15.219 1.00 78.06 105 LYS A CA 1
ATOM 851 C C . LYS A 1 105 ? 25.268 -11.915 -14.133 1.00 78.06 105 LYS A C 1
ATOM 853 O O . LYS A 1 105 ? 26.429 -12.305 -14.157 1.00 78.06 105 LYS A O 1
ATOM 858 N N . GLY A 1 106 ? 24.369 -12.329 -13.238 1.00 73.75 106 GLY A N 1
ATOM 859 C CA . GLY A 1 106 ? 24.662 -13.226 -12.111 1.00 73.75 106 GLY A CA 1
ATOM 860 C C . GLY A 1 106 ? 24.686 -12.546 -10.738 1.00 73.75 106 GLY A C 1
ATOM 861 O O . GLY A 1 106 ? 24.667 -13.254 -9.734 1.00 73.75 106 GLY A O 1
ATOM 862 N N . ASP A 1 107 ? 24.657 -11.214 -10.690 1.00 81.19 107 ASP A N 1
ATOM 863 C CA . ASP A 1 107 ? 24.630 -10.448 -9.447 1.00 81.19 107 ASP A CA 1
ATOM 864 C C . ASP A 1 107 ? 23.192 -10.185 -8.972 1.00 81.19 107 ASP A C 1
ATOM 866 O O . ASP A 1 107 ? 22.263 -10.099 -9.787 1.00 81.19 107 ASP A O 1
ATOM 870 N N . PRO A 1 108 ? 22.976 -10.051 -7.649 1.00 81.75 108 PRO A N 1
ATOM 871 C CA . PRO A 1 108 ? 21.683 -9.651 -7.116 1.00 81.75 108 PRO A CA 1
ATOM 872 C C . PRO A 1 108 ? 21.285 -8.247 -7.609 1.00 81.75 108 PRO A C 1
ATOM 874 O O . PRO A 1 108 ? 22.156 -7.431 -7.924 1.00 81.75 108 PRO A O 1
ATOM 877 N N . PRO A 1 109 ? 19.977 -7.930 -7.648 1.00 86.94 109 PRO A N 1
ATOM 878 C CA . PRO A 1 109 ? 19.511 -6.591 -7.988 1.00 86.94 109 PRO A CA 1
ATOM 879 C C . PRO A 1 109 ? 20.142 -5.534 -7.074 1.00 86.94 109 PRO A C 1
ATOM 881 O O . PRO A 1 109 ? 20.084 -5.643 -5.848 1.00 86.94 109 PRO A O 1
ATOM 884 N N . GLU A 1 110 ? 20.726 -4.496 -7.670 1.00 92.81 110 GLU A N 1
ATOM 885 C CA . GLU A 1 110 ? 21.321 -3.384 -6.929 1.00 92.81 110 GLU A CA 1
ATOM 886 C C . GLU A 1 110 ? 20.216 -2.446 -6.437 1.00 92.81 110 GLU A 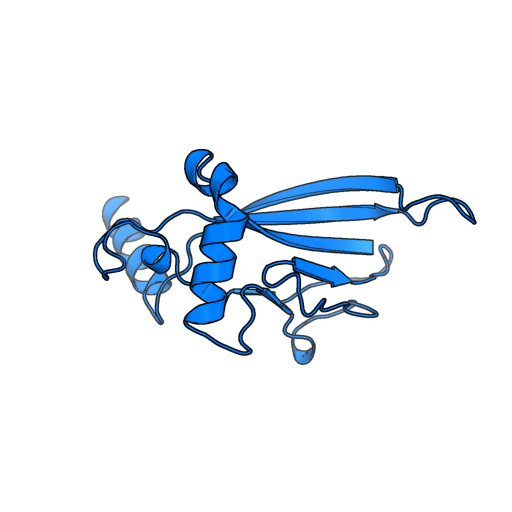C 1
ATOM 888 O O . GLU A 1 110 ? 19.384 -1.999 -7.227 1.00 92.81 110 GLU A O 1
ATOM 893 N N . HIS A 1 111 ? 20.192 -2.130 -5.141 1.00 95.94 111 HIS A N 1
ATOM 894 C CA . HIS A 1 111 ? 19.264 -1.131 -4.608 1.00 95.94 111 HIS A CA 1
ATOM 895 C C . HIS A 1 111 ? 19.670 0.268 -5.078 1.00 95.94 111 HIS A C 1
ATOM 897 O O . HIS A 1 111 ? 20.797 0.695 -4.855 1.00 95.94 111 HIS A O 1
ATOM 903 N N . LEU A 1 112 ? 18.743 0.983 -5.718 1.00 96.81 112 LEU A N 1
ATOM 904 C CA . LEU A 1 112 ? 18.997 2.316 -6.268 1.00 96.81 112 LEU A CA 1
ATOM 905 C C . LEU A 1 112 ? 18.326 3.420 -5.456 1.00 96.81 112 LEU A C 1
ATOM 907 O O . LEU A 1 112 ? 18.870 4.514 -5.315 1.00 96.81 112 LEU A O 1
ATOM 911 N N . HIS A 1 113 ? 17.100 3.181 -4.987 1.00 97.69 113 HIS A N 1
ATOM 912 C CA . HIS A 1 113 ? 16.291 4.231 -4.379 1.00 97.69 113 HIS A CA 1
ATOM 913 C C . HIS A 1 113 ? 15.202 3.675 -3.463 1.00 97.69 113 HIS A C 1
ATOM 915 O O . HIS A 1 113 ? 14.590 2.652 -3.766 1.00 97.69 113 HIS A O 1
ATOM 921 N N . SER A 1 114 ? 14.892 4.416 -2.397 1.00 98.38 114 SER A N 1
ATOM 922 C CA . SER A 1 114 ? 13.742 4.174 -1.522 1.00 98.38 114 SER A CA 1
ATOM 923 C C . SER A 1 114 ? 12.903 5.439 -1.379 1.00 98.38 114 SER A C 1
ATOM 925 O O . SER A 1 114 ? 13.413 6.499 -1.024 1.00 98.38 114 SER A O 1
ATOM 927 N N . ALA A 1 115 ? 11.594 5.320 -1.585 1.00 98.25 115 ALA A N 1
ATOM 928 C CA . ALA A 1 115 ? 10.611 6.344 -1.238 1.00 98.25 115 ALA A CA 1
ATOM 929 C C . ALA A 1 115 ? 9.589 5.782 -0.255 1.00 98.25 115 ALA A C 1
ATOM 931 O O . ALA A 1 115 ? 9.323 4.581 -0.222 1.00 98.25 115 ALA A O 1
ATOM 932 N N . SER A 1 116 ? 8.970 6.657 0.538 1.00 98.19 116 SER A N 1
ATOM 933 C CA . SER A 1 116 ? 7.840 6.240 1.358 1.00 98.19 116 SER A CA 1
ATOM 934 C C . SER A 1 116 ? 6.846 7.358 1.628 1.00 98.19 116 SER A C 1
ATOM 936 O O . SER A 1 116 ? 7.199 8.536 1.617 1.00 98.19 116 SER A O 1
ATOM 938 N N . CYS A 1 117 ? 5.609 6.975 1.932 1.00 97.56 117 CYS A N 1
ATOM 939 C CA . CYS A 1 117 ? 4.586 7.881 2.435 1.00 97.56 117 CYS A CA 1
ATOM 940 C C . CYS A 1 117 ? 3.811 7.245 3.590 1.00 97.56 117 CYS A C 1
ATOM 942 O O . CYS A 1 117 ? 3.630 6.026 3.659 1.00 97.56 117 CYS A O 1
ATOM 944 N N . LEU A 1 118 ? 3.346 8.087 4.511 1.00 97.88 118 LEU A N 1
ATOM 945 C CA . LEU A 1 118 ? 2.473 7.654 5.593 1.00 97.88 118 LEU A CA 1
ATOM 946 C C . LEU A 1 118 ? 1.031 7.635 5.114 1.00 97.88 118 LEU A C 1
ATOM 948 O O . LEU A 1 118 ? 0.554 8.605 4.529 1.00 97.88 118 LEU A O 1
ATOM 952 N N . VAL A 1 119 ? 0.332 6.547 5.414 1.00 97.00 119 VAL A N 1
ATOM 953 C CA . VAL A 1 119 ? -1.081 6.394 5.081 1.00 97.00 119 VAL A CA 1
ATOM 954 C C . VAL A 1 119 ? -1.874 5.921 6.288 1.00 97.00 119 VAL A C 1
ATOM 956 O O . VAL A 1 119 ? -1.368 5.258 7.198 1.00 97.00 119 VAL A O 1
ATOM 959 N N . LYS A 1 120 ? -3.154 6.275 6.290 1.00 95.56 120 LYS A N 1
ATOM 960 C CA . LYS A 1 120 ? -4.159 5.682 7.164 1.00 95.56 120 LYS A CA 1
ATOM 961 C C . LYS A 1 120 ? -5.280 5.169 6.292 1.00 95.56 120 LYS A C 1
ATOM 963 O O . LYS A 1 120 ? -5.795 5.911 5.460 1.00 95.56 120 LYS A O 1
ATOM 968 N N . VAL A 1 121 ? -5.652 3.917 6.509 1.00 95.88 121 VAL A N 1
ATOM 969 C CA . VAL A 1 121 ? -6.737 3.280 5.774 1.00 95.88 121 VAL A CA 1
ATOM 970 C C . VAL A 1 121 ? -7.974 3.298 6.648 1.00 95.88 121 VAL A C 1
ATOM 972 O O . VAL A 1 121 ? -7.925 2.970 7.836 1.00 95.88 121 VAL A O 1
ATOM 975 N N . PHE A 1 122 ? -9.084 3.719 6.058 1.00 94.00 122 PHE A N 1
ATOM 976 C CA . PHE A 1 122 ? -10.360 3.888 6.730 1.00 94.00 122 PHE A CA 1
ATOM 977 C C . PHE A 1 122 ? -11.386 2.921 6.143 1.00 94.00 122 PHE A C 1
ATOM 979 O O . PHE A 1 122 ? -11.260 2.469 5.009 1.00 94.00 122 PHE A O 1
ATOM 986 N N . LYS A 1 123 ? -12.458 2.663 6.898 1.00 92.06 123 LYS A N 1
ATOM 987 C CA . LYS A 1 123 ? -13.685 2.094 6.325 1.00 92.06 123 LYS A CA 1
ATOM 988 C C . LYS A 1 123 ? -14.222 3.002 5.202 1.00 92.06 123 LYS A C 1
ATOM 990 O O . LYS A 1 123 ? -13.893 4.194 5.196 1.00 92.06 123 LYS A O 1
ATOM 995 N N . PRO A 1 124 ? -15.078 2.487 4.298 1.00 92.38 124 PRO A N 1
ATOM 996 C CA . PRO A 1 124 ? -15.675 3.285 3.229 1.00 92.38 124 PRO A CA 1
ATOM 997 C C . PRO A 1 124 ? -16.220 4.631 3.724 1.00 92.38 124 PRO A C 1
ATOM 999 O O . PRO A 1 124 ? -16.853 4.702 4.781 1.00 92.38 124 PRO A O 1
ATOM 1002 N N . LYS A 1 125 ? -15.953 5.704 2.968 1.00 92.12 125 LYS A N 1
ATOM 1003 C CA . LYS A 1 125 ? -16.270 7.112 3.298 1.00 92.12 125 LYS A CA 1
ATOM 1004 C C . LYS A 1 125 ? -15.567 7.680 4.541 1.00 92.12 125 LYS A C 1
ATOM 1006 O O . LYS A 1 125 ? -15.759 8.848 4.873 1.00 92.12 125 LYS A O 1
ATOM 1011 N N . GLY A 1 126 ? -14.775 6.889 5.266 1.00 92.62 126 GLY A N 1
ATOM 1012 C CA . GLY A 1 126 ? -14.089 7.335 6.478 1.00 92.62 126 GLY A CA 1
ATOM 1013 C C . GLY A 1 126 ? -12.975 8.344 6.193 1.00 92.62 126 GLY A C 1
ATOM 1014 O O . GLY A 1 126 ? -12.832 9.301 6.951 1.00 92.62 126 GLY A O 1
ATOM 1015 N N . ALA A 1 127 ? -12.252 8.176 5.080 1.00 92.56 127 ALA A N 1
ATOM 1016 C CA . ALA A 1 127 ? -11.259 9.142 4.613 1.00 92.56 127 ALA A CA 1
ATOM 1017 C C . ALA A 1 127 ? -11.914 10.491 4.265 1.00 92.56 127 ALA A C 1
ATOM 1019 O O . ALA A 1 127 ? -11.490 11.519 4.788 1.00 92.56 127 ALA A O 1
ATOM 1020 N N . ASP A 1 128 ? -13.012 10.476 3.499 1.00 93.94 128 ASP A N 1
ATOM 1021 C CA . ASP A 1 128 ? -13.753 11.689 3.113 1.00 93.94 128 ASP A CA 1
ATOM 1022 C C . ASP A 1 128 ? -14.287 12.449 4.333 1.00 93.94 128 ASP A C 1
ATOM 1024 O O . ASP A 1 128 ? -14.141 13.667 4.441 1.00 93.94 128 ASP A O 1
ATOM 1028 N N . ARG A 1 129 ? -14.874 11.725 5.301 1.00 92.81 129 ARG A N 1
ATOM 1029 C CA . ARG A 1 129 ? -15.337 12.318 6.566 1.00 92.81 129 ARG A CA 1
ATOM 1030 C C . ARG A 1 129 ? -14.183 12.955 7.331 1.00 92.81 129 ARG A C 1
ATOM 1032 O O . ARG A 1 129 ? -14.329 14.071 7.819 1.00 92.81 129 ARG A O 1
ATOM 1039 N N . LYS A 1 130 ? -13.041 12.264 7.422 1.00 91.56 130 LYS A N 1
ATOM 1040 C CA . LYS A 1 130 ? -11.853 12.773 8.113 1.00 91.56 130 LYS A CA 1
ATOM 1041 C C . LYS A 1 130 ? -11.316 14.037 7.441 1.00 91.56 130 LYS A C 1
ATOM 1043 O O . LYS A 1 130 ? -11.064 15.012 8.139 1.00 91.56 130 LYS A O 1
ATOM 1048 N N . GLN A 1 131 ? -11.212 14.045 6.114 1.00 92.38 131 GLN A N 1
ATOM 1049 C CA . GLN A 1 131 ? -10.778 15.212 5.347 1.00 92.38 131 GLN A CA 1
ATOM 1050 C C . GLN A 1 131 ? -11.716 16.408 5.548 1.00 92.38 131 GLN A C 1
ATOM 1052 O O . GLN A 1 131 ? -11.242 17.523 5.749 1.00 92.38 131 GLN A O 1
ATOM 1057 N N . LYS A 1 132 ? -13.039 16.181 5.540 1.00 93.62 132 LYS A N 1
ATOM 1058 C CA . LYS A 1 132 ? -14.029 17.232 5.810 1.00 93.62 132 LYS A CA 1
ATOM 1059 C C . LYS A 1 132 ? -13.838 17.840 7.204 1.00 93.62 132 LYS A C 1
ATOM 1061 O O . LYS A 1 132 ? -13.699 19.052 7.309 1.00 93.62 132 LYS A O 1
ATOM 1066 N N . THR A 1 133 ? -13.769 17.007 8.244 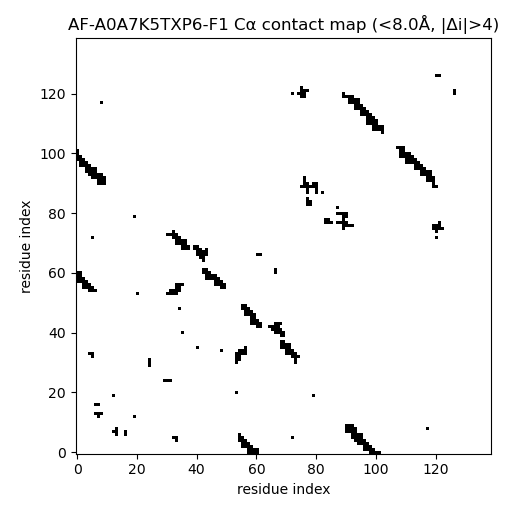1.00 91.69 133 THR A N 1
ATOM 1067 C CA . THR A 1 133 ? -13.582 17.473 9.629 1.00 91.69 133 THR A CA 1
ATOM 1068 C C . THR A 1 133 ? -12.237 18.166 9.847 1.00 91.69 133 THR A C 1
ATOM 1070 O O . THR A 1 133 ? -12.156 19.084 10.653 1.00 91.69 133 THR A O 1
ATOM 1073 N N . ASP A 1 134 ? -11.168 17.732 9.174 1.00 90.38 134 ASP A N 1
ATOM 1074 C CA . ASP A 1 134 ? -9.860 18.385 9.303 1.00 90.38 134 ASP A CA 1
ATOM 1075 C C . ASP A 1 134 ? -9.842 19.759 8.632 1.00 90.38 134 ASP A C 1
ATOM 1077 O O . ASP A 1 134 ? -9.249 20.679 9.186 1.00 90.38 134 ASP A O 1
ATOM 1081 N N . ARG A 1 135 ? -10.541 19.928 7.502 1.00 92.06 135 ARG A N 1
ATOM 1082 C CA . ARG A 1 135 ? -10.708 21.237 6.856 1.00 92.06 135 ARG A CA 1
ATOM 1083 C C . ARG A 1 135 ? -11.478 22.219 7.744 1.00 92.06 135 ARG A C 1
ATOM 1085 O O . ARG A 1 135 ? -11.007 23.328 7.944 1.00 92.06 135 ARG A O 1
ATOM 1092 N N . GLU A 1 136 ? -12.582 21.775 8.347 1.00 93.81 136 GLU A N 1
ATOM 1093 C CA . GLU A 1 136 ? -13.411 22.581 9.267 1.00 93.81 136 GLU A CA 1
ATOM 1094 C C . GLU A 1 136 ? -12.672 23.042 10.538 1.00 93.81 136 GLU A C 1
ATOM 1096 O O . GLU A 1 136 ? -13.155 23.925 11.229 1.00 93.81 136 GLU A O 1
ATOM 1101 N N . LYS A 1 137 ? -11.539 22.422 10.895 1.00 89.81 137 LYS A N 1
ATOM 1102 C CA . LYS A 1 137 ? -10.734 22.805 12.072 1.00 89.81 137 LYS A CA 1
ATOM 1103 C C . LYS A 1 137 ? -9.638 23.822 11.774 1.00 89.81 137 LYS A C 1
ATOM 1105 O O . LYS A 1 137 ? -9.028 24.331 12.711 1.00 89.81 137 LYS A O 1
ATOM 1110 N N . VAL A 1 138 ? -9.292 23.979 10.500 1.00 87.81 138 VAL A N 1
ATOM 1111 C CA . VAL A 1 138 ? -8.262 24.919 10.044 1.00 87.81 138 VAL A CA 1
ATOM 1112 C C . VAL A 1 138 ? -8.888 26.275 9.700 1.00 87.81 138 VAL A C 1
ATOM 1114 O O . VAL A 1 138 ? -8.191 27.284 9.763 1.00 87.81 138 VAL A O 1
ATOM 1117 N N . GLU A 1 139 ? -10.180 26.278 9.363 1.00 65.88 139 GLU A N 1
ATOM 1118 C CA . GLU A 1 139 ? -11.043 27.465 9.251 1.00 65.88 139 GLU A CA 1
ATOM 1119 C C . GLU A 1 139 ? -11.474 27.980 10.634 1.00 65.88 139 GLU A C 1
ATOM 1121 O O . GLU A 1 139 ? -11.517 29.221 10.794 1.00 65.88 139 GLU A O 1
#

Foldseek 3Di:
DKKKFKFFPDPVCNVCVVVLLVVVCVVPPPAAQKDWPPVVWDFWADKDDDPSRRGMIDTDGDPVDDTDIHMDGPDAQLCPDPVSDPPDDGGKIKIKMWDFDDDPDPDDTHTDDMDIDIDGHHDPCPVVVVVVVVVVVVD

Solvent-accessible surface area (backbone atoms only — not comparable to full-atom values): 8030 Å² total; per-residue (Å²): 67,39,39,41,33,60,42,62,60,49,68,76,48,48,80,42,36,70,60,53,54,51,56,50,38,72,78,36,78,91,61,53,40,37,50,69,44,63,90,79,30,37,54,72,38,79,74,43,75,51,91,87,45,38,32,34,39,34,31,35,62,56,90,94,49,80,66,48,84,38,74,43,70,71,59,44,17,32,68,76,39,96,80,51,46,93,85,61,87,48,47,49,30,27,43,36,38,42,33,29,45,86,38,62,98,90,52,72,66,40,81,74,49,76,49,72,48,81,46,73,43,57,61,91,68,43,58,61,53,49,54,52,56,54,52,67,70,76,108